Protein AF-A0A9R0S9L9-F1 (afdb_monomer)

Solvent-accessible surface area (backbone atoms only — not comparable to full-atom values): 5559 Å² total; per-residue (Å²): 136,82,85,91,77,79,88,85,72,80,51,71,69,61,59,68,64,69,64,79,79,67,58,58,74,90,72,54,75,71,58,48,52,52,50,52,52,51,36,44,50,56,35,21,67,72,46,84,78,91,52,66,70,60,27,39,53,53,41,51,56,32,42,75,71,74,33,51,58,35,45,54,52,51,50,53,52,50,54,52,33,60,74,24,48,77,58,51,68,80,112

Organism: Triticum turgidum subsp. durum (NCBI:txid4567)

Sequence (91 aa):
MKKIQQKTETNPLLVLRQARRRVPIEIGSKQGRALAIHWLLEASQKRPGRNMAFKLSSELVDVAKGSGGAIRKKEATHRMAEANKALAHFR

Nearest PDB structures (foldseek):
  6buw-assembly1_QG  TM=9.465E-01  e=5.206E-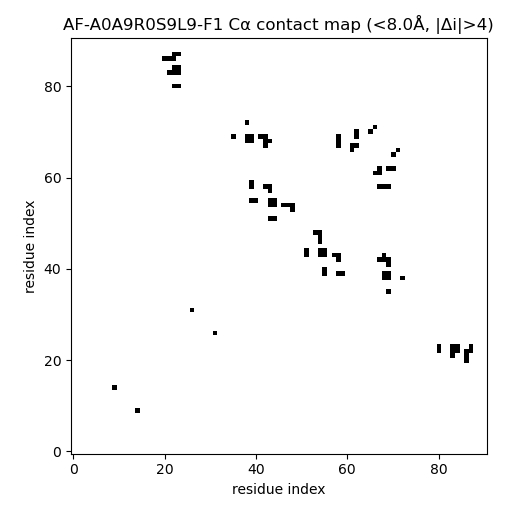05  Thermus thermophilus HB8
  8y39-assembly1_g  TM=9.433E-01  e=1.131E-04  Staphylococcus aureus
  8whx-assembly1_h  TM=9.760E-01  e=1.666E-04  Mycolicibacterium smegmatis MC2 155
  7m4w-assembly1_g  TM=9.679E-01  e=4.118E-04  Acinetobacter baumannii AB0057
  7nhn-assembly1_h  TM=9.694E-01  e=1.086E-03  Listeria monocytogenes EGD-e

Foldseek 3Di:
DDDPDDDPPPPVVVVVVPPPQPADDDDDPVVVVVLLVVLLQVQLVPDDDDDSVVSSVVQVVQVVVCHGRSNVVVVVVVVVNVVSNVVNVVD

Mean predicted aligned error: 10.94 Å

Structure (mmCIF, N/CA/C/O backbone):
data_AF-A0A9R0S9L9-F1
#
_entry.id   AF-A0A9R0S9L9-F1
#
loop_
_atom_site.group_PDB
_atom_site.id
_atom_site.type_symbol
_atom_site.label_atom_id
_atom_site.label_alt_id
_atom_site.label_comp_id
_atom_site.label_asym_id
_atom_site.label_entity_id
_atom_site.label_seq_id
_atom_site.pdbx_PDB_ins_code
_atom_site.Cartn_x
_atom_site.Cartn_y
_atom_site.Cartn_z
_atom_site.occupancy
_atom_site.B_iso_or_equiv
_atom_site.auth_seq_id
_atom_site.auth_comp_id
_atom_site.auth_asym_id
_atom_site.auth_atom_id
_atom_site.pdbx_PDB_model_num
ATOM 1 N N . MET A 1 1 ? 26.949 41.266 -32.937 1.00 40.41 1 MET A N 1
ATOM 2 C CA . MET A 1 1 ? 27.543 39.909 -32.869 1.00 40.41 1 MET A CA 1
ATOM 3 C C . MET A 1 1 ? 26.895 39.170 -31.701 1.00 40.41 1 MET A C 1
ATOM 5 O O . MET A 1 1 ? 26.685 39.778 -30.660 1.00 40.41 1 MET A O 1
ATOM 9 N N . LYS A 1 2 ? 26.393 37.952 -31.944 1.00 38.66 2 LYS A N 1
ATOM 10 C CA . LYS A 1 2 ? 25.345 37.271 -31.158 1.00 38.66 2 LYS A CA 1
ATOM 11 C C . LYS A 1 2 ? 25.870 36.644 -29.854 1.00 38.66 2 LYS A C 1
ATOM 13 O O . LYS A 1 2 ? 26.945 36.064 -29.826 1.00 38.66 2 LYS A O 1
ATOM 18 N N . LYS A 1 3 ? 25.031 36.756 -28.818 1.00 40.75 3 LYS A N 1
ATOM 19 C CA . LYS A 1 3 ? 25.062 36.137 -27.481 1.00 40.75 3 LYS A CA 1
ATOM 20 C C . LYS A 1 3 ? 25.762 34.767 -27.427 1.00 40.75 3 LYS A C 1
ATOM 22 O O . LYS A 1 3 ? 25.223 33.785 -27.929 1.00 40.75 3 LYS A O 1
ATOM 27 N N . ILE A 1 4 ? 26.884 34.691 -26.712 1.00 46.03 4 ILE A N 1
ATOM 28 C CA . ILE A 1 4 ? 27.472 33.431 -26.241 1.00 46.03 4 ILE A CA 1
ATOM 29 C C . ILE A 1 4 ? 26.812 33.110 -24.897 1.00 46.03 4 ILE A C 1
ATOM 31 O O . ILE A 1 4 ? 27.305 33.447 -23.826 1.00 46.03 4 ILE A O 1
ATOM 35 N N . GLN A 1 5 ? 25.625 32.521 -24.967 1.00 47.12 5 GLN A N 1
ATOM 36 C CA . GLN A 1 5 ? 25.052 31.766 -23.862 1.00 47.12 5 GLN A CA 1
ATOM 37 C C . GLN A 1 5 ? 24.871 30.341 -24.363 1.00 47.12 5 GLN A C 1
ATOM 39 O O . GLN A 1 5 ? 23.950 30.087 -25.134 1.00 47.12 5 GLN A O 1
ATOM 44 N N . GLN A 1 6 ? 25.722 29.419 -23.916 1.00 46.03 6 GLN A N 1
ATOM 45 C CA . GLN A 1 6 ? 25.287 28.051 -23.662 1.00 46.03 6 GLN A CA 1
ATOM 46 C C . GLN A 1 6 ? 26.234 27.361 -22.679 1.00 46.03 6 GLN A C 1
ATOM 48 O O . GLN A 1 6 ? 27.417 27.151 -22.912 1.00 46.03 6 GLN A O 1
ATOM 53 N N . LYS A 1 7 ? 25.640 27.094 -21.523 1.00 47.47 7 LYS A N 1
ATOM 54 C CA . LYS A 1 7 ? 26.165 26.521 -20.296 1.00 47.47 7 LYS A CA 1
ATOM 55 C C . LYS A 1 7 ? 26.377 25.018 -20.501 1.00 47.47 7 LYS A C 1
ATOM 57 O O . LYS A 1 7 ? 25.490 24.231 -20.189 1.00 47.47 7 LYS A O 1
ATOM 62 N N . THR A 1 8 ? 27.515 24.612 -21.053 1.00 46.97 8 THR A N 1
ATOM 63 C CA . THR A 1 8 ? 27.923 23.198 -21.109 1.00 46.97 8 THR A CA 1
ATOM 64 C C . THR A 1 8 ? 28.727 22.839 -19.869 1.00 46.97 8 THR A C 1
ATOM 66 O O . THR A 1 8 ? 29.929 22.623 -19.927 1.00 46.97 8 THR A O 1
ATOM 69 N N . GLU A 1 9 ? 28.043 22.755 -18.735 1.00 46.03 9 GLU A N 1
ATOM 70 C CA . GLU A 1 9 ? 28.526 21.968 -17.602 1.00 46.03 9 GLU A CA 1
ATOM 71 C C . GLU A 1 9 ? 27.420 20.998 -17.211 1.00 46.03 9 GLU A C 1
ATOM 73 O O . GLU A 1 9 ? 26.720 21.151 -16.209 1.00 46.03 9 GLU A O 1
ATOM 78 N N . THR A 1 10 ? 27.211 19.981 -18.044 1.00 55.62 10 THR A N 1
ATOM 79 C CA . THR A 1 10 ? 26.493 18.797 -17.584 1.00 55.62 10 THR A CA 1
ATOM 80 C C . THR A 1 10 ? 27.459 18.039 -16.682 1.00 55.62 10 THR A C 1
ATOM 82 O O . THR A 1 10 ? 28.242 17.214 -17.138 1.00 55.62 10 THR A O 1
ATOM 85 N N . ASN A 1 11 ? 27.451 18.396 -15.397 1.00 58.75 11 ASN A N 1
ATOM 86 C CA . ASN A 1 11 ? 28.222 17.732 -14.353 1.00 58.75 11 ASN A CA 1
ATOM 87 C C . ASN A 1 11 ? 28.085 16.197 -14.516 1.00 58.75 11 ASN A C 1
ATOM 89 O O . ASN A 1 11 ? 26.961 15.691 -14.492 1.00 58.75 11 ASN A O 1
ATOM 93 N N . PRO A 1 12 ? 29.179 15.435 -14.693 1.00 54.66 12 PRO A N 1
ATOM 94 C CA . PRO A 1 12 ? 29.103 13.998 -14.966 1.00 54.66 12 PRO A CA 1
ATOM 95 C C . PRO A 1 12 ? 28.424 13.204 -13.831 1.00 54.66 12 PRO A C 1
ATOM 97 O O . PRO A 1 12 ? 27.788 12.181 -14.083 1.00 54.66 12 PRO A O 1
ATOM 100 N N . LEU A 1 13 ? 28.430 13.717 -12.593 1.00 56.12 13 LEU A N 1
ATOM 101 C CA . LEU A 1 13 ? 27.664 13.151 -11.473 1.00 56.12 13 LEU A CA 1
ATOM 102 C C . LEU A 1 13 ? 26.152 13.424 -11.573 1.00 56.12 13 LEU A C 1
ATOM 104 O O . LEU A 1 13 ? 25.347 12.670 -11.022 1.00 56.12 13 LEU A O 1
ATOM 108 N N . LEU A 1 14 ? 25.748 14.480 -12.284 1.00 51.75 14 LEU A N 1
ATOM 109 C CA . LEU A 1 14 ? 24.345 14.806 -12.556 1.00 51.75 14 LEU A CA 1
ATOM 110 C C . LEU A 1 14 ? 23.731 13.796 -13.536 1.00 51.75 14 LEU A C 1
ATOM 112 O O . LEU A 1 14 ? 22.588 13.396 -13.343 1.00 51.75 14 LEU A O 1
ATOM 116 N N . VAL A 1 15 ? 24.504 13.324 -14.520 1.00 51.19 15 VAL A N 1
ATOM 117 C CA . VAL A 1 15 ? 24.073 12.312 -15.505 1.00 51.19 15 VAL A CA 1
ATOM 118 C C . VAL A 1 15 ? 24.050 10.909 -14.895 1.00 51.19 15 VAL A C 1
ATOM 120 O O . VAL A 1 15 ? 23.104 10.154 -15.103 1.00 51.19 15 VAL A O 1
ATOM 123 N N . LEU A 1 16 ? 25.028 10.560 -14.052 1.00 50.34 16 LEU A N 1
ATOM 124 C CA . LEU A 1 16 ? 25.038 9.260 -13.365 1.00 50.34 16 LEU A CA 1
ATOM 125 C C . LEU A 1 16 ? 23.909 9.120 -12.327 1.00 50.34 16 LEU A C 1
ATOM 127 O O . LEU A 1 16 ? 23.430 8.013 -12.077 1.00 50.34 16 LEU A O 1
ATOM 131 N N . ARG A 1 17 ? 23.406 10.231 -11.769 1.00 46.94 17 ARG A N 1
ATOM 132 C CA . ARG A 1 17 ? 22.182 10.227 -10.943 1.00 46.94 17 ARG A CA 1
ATOM 133 C C . ARG A 1 17 ? 20.894 10.032 -11.754 1.00 46.94 17 ARG A C 1
ATOM 135 O O . ARG A 1 17 ? 19.878 9.688 -11.149 1.00 46.94 17 ARG A O 1
ATOM 142 N N . GLN A 1 18 ? 20.900 10.225 -13.077 1.00 43.66 18 GLN A N 1
ATOM 143 C CA . GLN A 1 18 ? 19.676 10.305 -13.889 1.00 43.66 18 GLN A CA 1
ATOM 144 C C . GLN A 1 18 ? 19.034 8.969 -14.289 1.00 43.66 18 GLN A C 1
ATOM 146 O O . GLN A 1 18 ? 17.928 8.993 -14.819 1.00 43.66 18 GLN A O 1
ATOM 151 N N . ALA A 1 19 ? 19.605 7.800 -13.981 1.00 55.16 19 ALA A N 1
ATOM 152 C CA . ALA A 1 19 ? 18.893 6.544 -14.243 1.00 55.16 19 ALA A CA 1
ATOM 153 C C . ALA A 1 19 ? 19.274 5.412 -13.281 1.00 55.16 19 ALA A C 1
ATOM 155 O O . ALA A 1 19 ? 19.904 4.423 -13.656 1.00 55.16 19 ALA A O 1
ATOM 156 N N . ARG A 1 20 ? 18.817 5.494 -12.024 1.00 55.88 20 ARG A N 1
ATOM 157 C CA . ARG A 1 20 ? 18.695 4.290 -11.186 1.00 55.88 20 ARG A CA 1
ATOM 158 C C . ARG A 1 20 ? 17.623 3.403 -11.829 1.00 55.88 20 ARG A C 1
ATOM 160 O O . ARG A 1 20 ? 16.438 3.616 -11.584 1.00 55.88 20 ARG A O 1
ATOM 167 N N . ARG A 1 21 ? 18.031 2.475 -12.705 1.00 59.88 21 ARG A N 1
ATOM 168 C CA . ARG A 1 21 ? 17.139 1.576 -13.456 1.00 59.88 21 ARG A CA 1
ATOM 169 C C . ARG A 1 21 ? 16.196 0.857 -12.485 1.00 59.88 21 ARG A C 1
ATOM 171 O O . ARG A 1 21 ? 16.613 -0.033 -11.749 1.00 59.88 21 ARG A O 1
ATOM 178 N N . ARG A 1 22 ? 14.929 1.278 -12.449 1.00 66.56 22 ARG A N 1
ATOM 179 C CA . ARG A 1 22 ? 13.861 0.596 -11.708 1.00 66.56 22 ARG A CA 1
ATOM 180 C C . ARG A 1 22 ? 13.309 -0.491 -12.617 1.00 66.56 22 ARG A C 1
ATOM 182 O O . ARG A 1 22 ? 12.330 -0.263 -13.316 1.00 66.56 22 ARG A O 1
ATOM 189 N N . VAL A 1 23 ? 13.987 -1.634 -12.655 1.00 75.62 23 VAL A N 1
ATOM 190 C CA . VAL A 1 23 ? 13.520 -2.797 -13.416 1.00 75.62 23 VAL A CA 1
ATOM 191 C C . VAL A 1 23 ? 12.404 -3.474 -12.613 1.00 75.62 23 VAL A C 1
ATOM 193 O O . VAL A 1 23 ? 12.649 -3.856 -11.466 1.00 75.62 23 VAL A O 1
ATOM 196 N N . PRO A 1 24 ? 11.180 -3.590 -13.153 1.00 81.88 24 PRO A N 1
ATOM 197 C CA . PRO A 1 24 ? 10.104 -4.317 -12.493 1.00 81.88 24 PRO A CA 1
ATOM 198 C C . PRO A 1 24 ? 10.440 -5.807 -12.421 1.00 81.88 24 PRO A C 1
ATOM 200 O O . PRO A 1 24 ? 10.951 -6.378 -13.381 1.00 81.88 24 PRO A O 1
ATOM 203 N N . ILE A 1 25 ? 10.143 -6.436 -11.287 1.00 83.75 25 ILE A N 1
ATOM 204 C CA . ILE A 1 25 ? 10.327 -7.874 -11.080 1.00 83.75 25 ILE A CA 1
ATOM 205 C C . ILE A 1 25 ? 8.985 -8.443 -10.635 1.00 83.75 25 ILE A C 1
ATOM 207 O O . ILE A 1 25 ? 8.271 -7.807 -9.855 1.00 83.75 25 ILE A O 1
ATOM 211 N N . GLU A 1 26 ? 8.646 -9.631 -11.125 1.00 84.81 26 GLU A N 1
ATOM 212 C CA . GLU A 1 26 ? 7.469 -10.357 -10.666 1.00 84.81 26 GLU A CA 1
ATOM 213 C C . GLU A 1 26 ? 7.621 -10.747 -9.195 1.00 84.81 26 GLU A C 1
ATOM 215 O O . GLU A 1 26 ? 8.658 -11.242 -8.748 1.00 84.81 26 GLU A O 1
ATOM 220 N N . ILE A 1 27 ? 6.573 -10.489 -8.422 1.00 88.19 27 ILE A N 1
ATOM 221 C CA . ILE A 1 27 ? 6.567 -10.712 -6.981 1.00 88.19 27 ILE A CA 1
ATOM 222 C C . ILE A 1 27 ? 5.759 -11.978 -6.705 1.00 88.19 27 ILE A C 1
ATOM 224 O O . ILE A 1 27 ? 4.601 -12.080 -7.106 1.00 88.19 27 ILE A O 1
ATOM 228 N N . GLY A 1 28 ? 6.353 -12.930 -5.984 1.00 91.06 28 GLY A N 1
ATOM 229 C CA . GLY A 1 28 ? 5.662 -14.148 -5.564 1.00 91.06 28 GLY A CA 1
ATOM 230 C C . GLY A 1 28 ? 4.486 -13.868 -4.618 1.00 91.06 28 GLY A C 1
ATOM 231 O O . GLY A 1 28 ? 4.427 -12.846 -3.930 1.00 91.06 28 GLY A O 1
ATOM 232 N N . SER A 1 29 ? 3.541 -14.808 -4.541 1.00 91.12 29 SER A N 1
ATOM 233 C CA . SER A 1 29 ? 2.291 -14.648 -3.777 1.00 91.12 29 SER A CA 1
ATOM 234 C C . SER A 1 29 ? 2.515 -14.341 -2.287 1.00 91.12 29 SER A C 1
ATOM 236 O O . SER A 1 29 ? 1.809 -13.511 -1.708 1.00 91.12 29 SER A O 1
ATOM 238 N N . LYS A 1 30 ? 3.532 -14.953 -1.663 1.00 93.62 30 LYS A N 1
ATOM 239 C CA . LYS A 1 30 ? 3.909 -14.707 -0.261 1.00 93.62 30 LYS A CA 1
ATOM 240 C C . LYS A 1 30 ? 4.410 -13.277 -0.054 1.00 93.62 30 LYS A C 1
ATOM 242 O O . LYS A 1 30 ? 3.956 -12.600 0.867 1.00 93.62 30 LYS A O 1
ATOM 247 N N . GLN A 1 31 ? 5.315 -12.808 -0.915 1.00 93.12 31 GLN A N 1
ATOM 248 C CA . GLN A 1 31 ? 5.832 -11.441 -0.842 1.00 93.12 31 GLN A CA 1
ATOM 249 C C . GLN A 1 31 ? 4.733 -10.414 -1.148 1.00 93.12 31 GLN A C 1
ATOM 251 O O . GLN A 1 31 ? 4.665 -9.380 -0.487 1.00 93.12 31 GLN A O 1
ATOM 256 N N . GLY A 1 32 ? 3.823 -10.725 -2.077 1.00 92.38 32 GLY A N 1
ATOM 257 C CA . GLY A 1 32 ? 2.669 -9.883 -2.393 1.00 92.38 32 GLY A CA 1
ATOM 258 C C . GLY A 1 32 ? 1.748 -9.662 -1.190 1.00 92.38 32 GLY A C 1
ATOM 259 O O . GLY A 1 32 ? 1.363 -8.527 -0.910 1.00 92.38 32 GLY A O 1
ATOM 260 N N . ARG A 1 33 ? 1.456 -10.718 -0.414 1.00 94.06 33 ARG A N 1
ATOM 261 C CA . ARG A 1 33 ? 0.682 -10.601 0.838 1.00 94.06 33 ARG A CA 1
ATOM 262 C C . ARG A 1 33 ? 1.399 -9.739 1.876 1.00 94.06 33 ARG A C 1
ATOM 264 O O . ARG A 1 33 ? 0.773 -8.874 2.482 1.00 94.06 33 ARG A O 1
ATOM 271 N N . ALA A 1 34 ? 2.705 -9.942 2.054 1.00 95.50 34 ALA A N 1
ATOM 272 C CA . ALA A 1 34 ? 3.499 -9.148 2.990 1.00 95.50 34 ALA A CA 1
ATOM 273 C C . ALA A 1 34 ? 3.494 -7.653 2.621 1.00 95.50 34 ALA A C 1
ATOM 275 O O . ALA A 1 34 ? 3.281 -6.808 3.487 1.00 95.50 34 ALA A O 1
ATOM 276 N N . LEU A 1 35 ? 3.646 -7.326 1.333 1.00 94.62 35 LEU A N 1
ATOM 277 C CA . LEU A 1 35 ? 3.567 -5.950 0.834 1.00 94.62 35 LEU A CA 1
ATOM 278 C C . LEU A 1 35 ? 2.183 -5.333 1.042 1.00 94.62 35 LEU A C 1
ATOM 280 O O . LEU A 1 35 ? 2.092 -4.179 1.454 1.00 94.62 35 LEU A O 1
ATOM 284 N N . ALA A 1 36 ? 1.114 -6.099 0.811 1.00 93.88 36 ALA A N 1
ATOM 285 C CA . ALA A 1 36 ? -0.248 -5.626 1.039 1.00 93.88 36 ALA A CA 1
ATOM 286 C C . ALA A 1 36 ? -0.480 -5.255 2.513 1.00 93.88 36 ALA A C 1
ATOM 288 O O . ALA A 1 36 ? -0.982 -4.169 2.803 1.00 93.88 36 ALA A O 1
ATOM 289 N N . ILE A 1 37 ? -0.050 -6.115 3.444 1.00 95.25 37 ILE A N 1
ATOM 290 C CA . ILE A 1 37 ? -0.125 -5.845 4.888 1.00 95.25 37 ILE A CA 1
ATOM 291 C C . ILE A 1 37 ? 0.706 -4.608 5.244 1.00 95.25 37 ILE A C 1
ATOM 293 O O . ILE A 1 37 ? 0.243 -3.743 5.987 1.00 95.25 37 ILE A O 1
ATOM 297 N N . HIS A 1 38 ? 1.911 -4.486 4.685 1.00 95.31 38 HIS A N 1
ATOM 298 C CA . HIS A 1 38 ? 2.782 -3.345 4.943 1.00 95.31 38 HIS A CA 1
ATOM 299 C C . 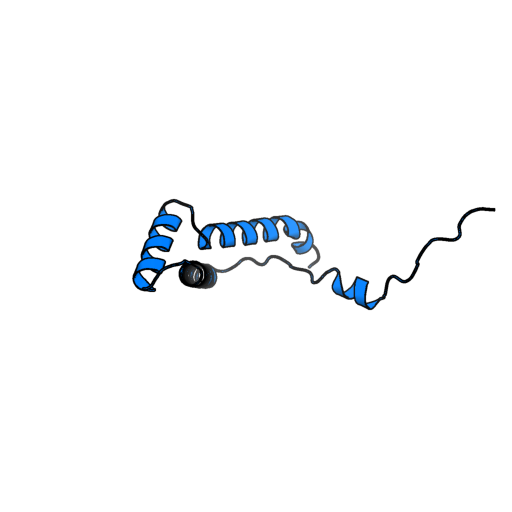HIS A 1 38 ? 2.141 -2.024 4.495 1.00 95.31 38 HIS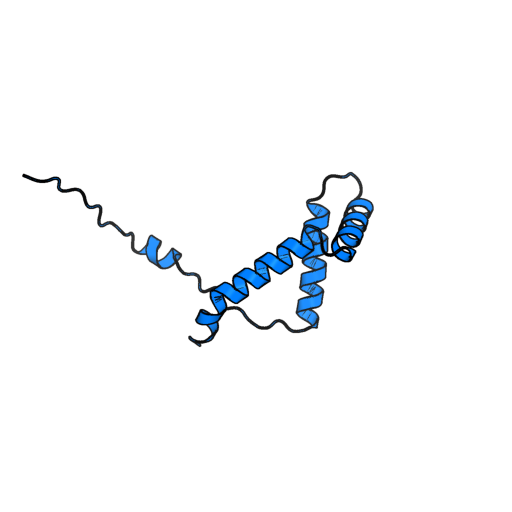 A C 1
ATOM 301 O O . HIS A 1 38 ?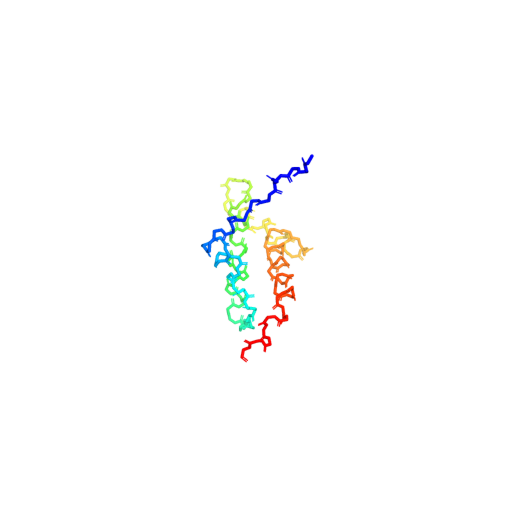 2.093 -1.067 5.265 1.00 95.31 38 HIS A O 1
ATOM 307 N N . TRP A 1 39 ? 1.579 -1.975 3.285 1.00 95.69 39 TRP A N 1
ATOM 308 C CA . TRP A 1 39 ? 0.906 -0.776 2.779 1.00 95.69 39 TRP A CA 1
ATOM 309 C C . TRP A 1 39 ? -0.351 -0.416 3.569 1.00 95.69 39 TRP A C 1
ATOM 311 O O . TRP A 1 39 ? -0.595 0.768 3.793 1.00 95.69 39 TRP A O 1
ATOM 321 N N . LEU A 1 40 ? -1.119 -1.406 4.032 1.00 95.19 40 LEU A N 1
ATOM 322 C CA . LEU A 1 40 ? -2.259 -1.181 4.926 1.00 95.19 40 LEU A CA 1
ATOM 323 C C . LEU A 1 40 ? -1.824 -0.525 6.238 1.00 95.19 40 LEU A C 1
ATOM 325 O O . LEU A 1 40 ? -2.434 0.455 6.673 1.00 95.19 40 LEU A O 1
ATOM 329 N N . LEU A 1 41 ? -0.752 -1.026 6.853 1.00 95.31 41 LEU A N 1
ATOM 330 C CA . LEU A 1 41 ? -0.215 -0.474 8.095 1.00 95.31 41 LEU A CA 1
ATOM 331 C C . LEU A 1 41 ? 0.329 0.945 7.898 1.00 95.31 41 LEU A C 1
ATOM 333 O O . LEU A 1 41 ? -0.010 1.833 8.679 1.00 95.31 41 LEU A O 1
ATOM 337 N N . GLU A 1 42 ? 1.113 1.185 6.844 1.00 95.56 42 GLU A N 1
ATOM 338 C CA . GLU A 1 42 ? 1.635 2.520 6.524 1.00 95.56 42 GLU A CA 1
ATOM 339 C C . GLU A 1 42 ? 0.515 3.537 6.272 1.00 95.56 42 GLU A C 1
ATOM 341 O O . GLU A 1 42 ? 0.582 4.672 6.750 1.00 95.56 42 GLU A O 1
ATOM 346 N N . ALA A 1 43 ? -0.510 3.151 5.507 1.00 94.88 43 ALA A N 1
ATOM 347 C CA . ALA A 1 43 ? -1.644 4.019 5.208 1.00 94.88 43 ALA A CA 1
ATOM 348 C C . ALA A 1 43 ? -2.454 4.330 6.474 1.00 94.88 43 ALA A C 1
ATOM 350 O O . ALA A 1 43 ? -2.791 5.487 6.726 1.00 94.88 43 ALA A O 1
ATOM 351 N N . SER A 1 44 ? -2.671 3.320 7.319 1.00 94.94 44 SER A N 1
ATOM 352 C CA . SER A 1 44 ? -3.366 3.470 8.599 1.00 94.94 44 SER A CA 1
ATOM 353 C C . SER A 1 44 ? -2.614 4.394 9.561 1.00 94.94 44 SER A C 1
ATOM 355 O O . SER A 1 44 ? -3.233 5.232 10.208 1.00 94.94 44 SER A O 1
ATOM 357 N N . GLN A 1 45 ? -1.280 4.308 9.632 1.00 93.81 45 GLN A N 1
ATOM 358 C CA . GLN A 1 45 ? -0.472 5.182 10.496 1.00 93.81 45 GLN A CA 1
ATOM 359 C C . GLN A 1 45 ? -0.560 6.658 10.088 1.00 93.81 45 GLN A C 1
ATOM 361 O O . GLN A 1 45 ? -0.593 7.536 10.950 1.00 93.81 45 GLN A O 1
ATOM 366 N N . LYS A 1 46 ? -0.647 6.929 8.781 1.00 93.00 46 LYS A N 1
ATOM 367 C CA . LYS A 1 46 ? -0.755 8.288 8.227 1.00 93.00 46 LYS A CA 1
ATOM 368 C C . LYS A 1 46 ? -2.139 8.914 8.412 1.00 93.00 46 LYS A C 1
ATOM 370 O O . LYS A 1 46 ? -2.276 10.119 8.213 1.00 93.00 46 LYS A O 1
ATOM 375 N N . ARG A 1 47 ? -3.167 8.140 8.786 1.00 89.38 47 ARG A N 1
ATOM 376 C CA . ARG A 1 47 ? -4.508 8.690 9.026 1.00 89.38 47 ARG A CA 1
ATOM 377 C C . ARG A 1 47 ? -4.559 9.552 10.295 1.00 89.38 47 ARG A C 1
ATOM 379 O O . ARG A 1 47 ? -3.947 9.199 11.312 1.00 89.38 47 ARG A O 1
ATOM 386 N N . PRO A 1 48 ? -5.356 10.636 10.290 1.00 89.56 48 PRO A N 1
ATOM 387 C CA . PRO A 1 48 ? -5.697 11.352 11.511 1.00 89.56 48 PRO A CA 1
ATOM 388 C C . PRO A 1 48 ? -6.588 10.479 12.409 1.00 89.56 48 PRO A C 1
ATOM 390 O O . PRO A 1 48 ? -7.382 9.673 11.929 1.00 89.56 48 PRO A O 1
ATOM 393 N N . GLY A 1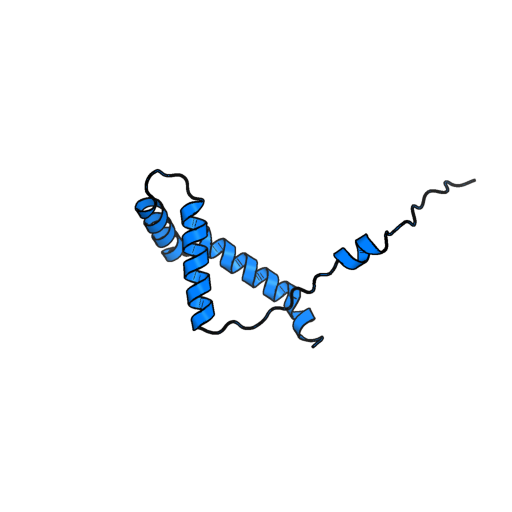 49 ? -6.435 10.604 13.727 1.00 86.50 49 GLY A N 1
ATOM 394 C CA . GLY A 1 49 ? -7.215 9.846 14.711 1.00 86.50 49 GLY A CA 1
ATOM 395 C C . GLY A 1 49 ? -6.400 9.464 15.946 1.00 86.50 49 GLY A C 1
ATOM 396 O O . GLY A 1 49 ? -5.168 9.488 15.918 1.00 86.50 49 GLY A O 1
ATOM 397 N N . ARG A 1 50 ? -7.088 9.106 17.035 1.00 84.44 50 ARG A N 1
ATOM 398 C CA . ARG A 1 50 ? -6.453 8.818 18.333 1.00 84.44 50 ARG A CA 1
ATOM 399 C C . ARG A 1 50 ? -6.004 7.362 18.475 1.00 84.44 50 ARG A C 1
ATOM 401 O O . ARG A 1 50 ? -4.892 7.115 18.921 1.00 84.44 50 ARG A O 1
ATOM 408 N N . ASN A 1 51 ? -6.848 6.407 18.082 1.00 94.38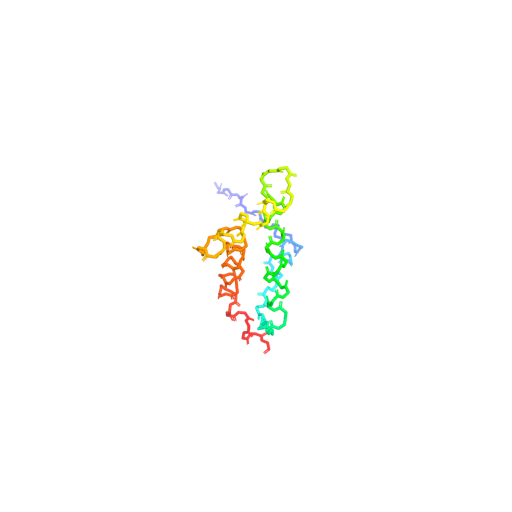 51 ASN A N 1
ATOM 409 C CA . ASN A 1 51 ? -6.581 4.978 18.253 1.00 94.38 51 ASN A CA 1
ATOM 410 C C . ASN A 1 51 ? -6.180 4.321 16.923 1.00 94.38 51 ASN A C 1
ATOM 412 O O . ASN A 1 51 ? -6.892 4.445 15.925 1.00 94.38 51 ASN A O 1
ATOM 416 N N . MET A 1 52 ? -5.072 3.577 16.925 1.00 94.56 52 MET A N 1
ATOM 417 C CA . MET A 1 52 ? -4.598 2.821 15.765 1.00 94.56 52 MET A CA 1
ATOM 418 C C . MET A 1 52 ? -5.616 1.772 15.290 1.00 94.56 52 MET A C 1
ATOM 420 O O . MET A 1 52 ? -5.775 1.588 14.087 1.00 94.56 52 MET A O 1
ATOM 424 N N . ALA A 1 53 ? -6.366 1.146 16.203 1.00 94.44 53 ALA A N 1
ATOM 425 C CA . ALA A 1 53 ? -7.409 0.183 15.840 1.00 94.44 53 ALA A CA 1
ATOM 426 C C . ALA A 1 53 ? -8.527 0.827 14.998 1.00 94.44 53 ALA A C 1
ATOM 428 O O . ALA A 1 53 ? -9.005 0.245 14.022 1.00 94.44 53 ALA A O 1
ATOM 429 N N . PHE A 1 54 ? -8.903 2.068 15.326 1.00 94.31 54 PHE A N 1
ATOM 430 C CA . PHE A 1 54 ? -9.904 2.817 14.566 1.00 94.31 54 PHE A CA 1
ATOM 431 C C . PHE A 1 54 ? -9.372 3.243 13.190 1.00 94.31 54 PHE A C 1
ATOM 433 O O . PHE A 1 54 ? -10.073 3.149 12.183 1.00 94.31 54 PHE A O 1
ATOM 440 N N . LYS A 1 55 ? -8.102 3.662 13.122 1.00 95.19 55 LYS A N 1
ATOM 441 C CA . LYS A 1 55 ? -7.453 4.003 11.847 1.00 95.19 55 LYS A CA 1
ATOM 442 C C . LYS A 1 55 ? -7.368 2.797 10.917 1.00 95.19 55 LYS A C 1
ATOM 444 O O . LYS A 1 55 ? -7.682 2.926 9.738 1.00 95.19 55 LYS A O 1
ATOM 449 N N . LEU A 1 56 ? -6.974 1.641 11.457 1.00 94.75 56 LEU A N 1
ATOM 450 C CA . LEU A 1 56 ? -6.834 0.404 10.697 1.00 94.75 56 LEU A CA 1
ATOM 451 C C . LEU A 1 56 ? -8.183 -0.110 10.194 1.00 94.75 56 LEU A C 1
ATOM 453 O O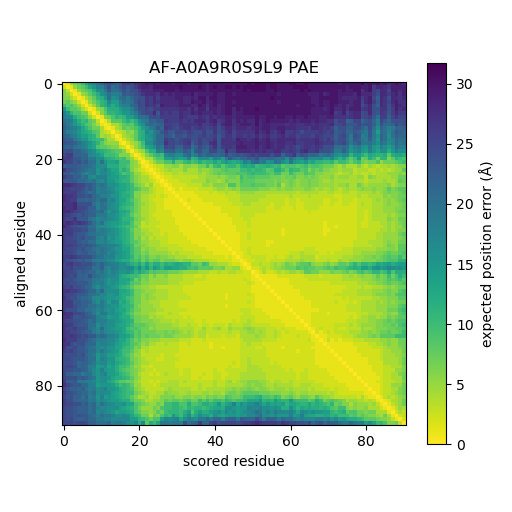 . LEU A 1 56 ? -8.304 -0.422 9.017 1.00 94.75 56 LEU A O 1
ATOM 457 N N . SER A 1 57 ? -9.204 -0.157 11.052 1.00 94.31 57 SER A N 1
ATOM 458 C CA . SER A 1 57 ? -10.557 -0.553 10.630 1.00 94.31 57 SER A CA 1
ATOM 459 C C . SER A 1 57 ? -11.114 0.371 9.546 1.00 94.31 57 SER A C 1
ATOM 461 O O . SER A 1 57 ? -11.639 -0.114 8.548 1.00 94.31 57 SER A O 1
ATOM 463 N N . SER A 1 58 ? -10.924 1.685 9.684 1.00 94.56 58 SER A N 1
ATOM 464 C CA . SER A 1 58 ? -11.322 2.652 8.653 1.00 94.56 58 SER A CA 1
ATOM 465 C C . SER A 1 58 ? -10.588 2.421 7.327 1.00 94.56 58 SER A C 1
ATOM 467 O O . SER A 1 58 ? -11.212 2.423 6.270 1.00 94.56 58 SER A O 1
ATOM 469 N N . GLU A 1 59 ? -9.272 2.183 7.362 1.00 94.94 59 GLU A N 1
ATOM 470 C CA . GLU A 1 59 ? -8.501 1.865 6.153 1.00 94.94 59 GLU A CA 1
ATOM 471 C C . GLU A 1 59 ? -8.965 0.544 5.524 1.00 94.94 59 GLU A C 1
ATOM 473 O O . GLU A 1 59 ? -9.119 0.482 4.311 1.00 94.94 59 GLU A O 1
ATOM 478 N N . LEU A 1 60 ? -9.251 -0.491 6.318 1.00 94.94 60 LEU A N 1
ATOM 479 C CA . LEU A 1 60 ? -9.758 -1.771 5.812 1.00 94.94 60 LEU A CA 1
ATOM 480 C C . LEU A 1 60 ? -11.114 -1.624 5.113 1.00 94.94 60 LEU A C 1
ATOM 482 O O . LEU A 1 60 ? -11.308 -2.209 4.048 1.00 94.94 60 LEU A O 1
ATOM 486 N N . VAL A 1 61 ? -12.030 -0.827 5.671 1.00 95.56 61 VAL A N 1
ATOM 487 C CA . VAL A 1 61 ? -13.325 -0.524 5.037 1.00 95.56 61 VAL A CA 1
ATOM 488 C C . VAL A 1 61 ? -13.120 0.194 3.705 1.00 95.56 61 VAL A C 1
ATOM 490 O O . VAL A 1 61 ? -13.758 -0.153 2.711 1.00 95.56 61 VAL A O 1
ATOM 493 N N . ASP A 1 62 ? -12.215 1.168 3.660 1.00 94.62 62 ASP A N 1
ATOM 4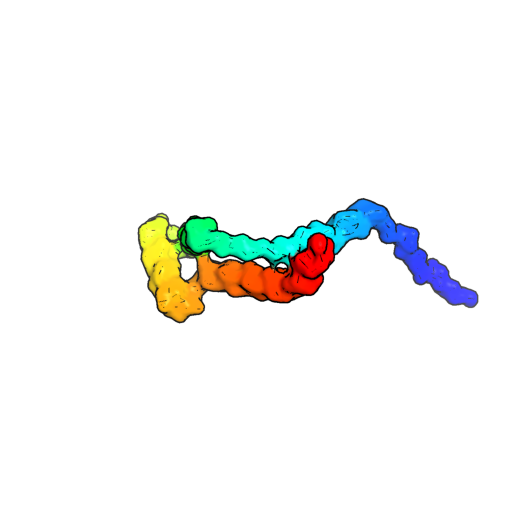94 C CA . ASP A 1 62 ? -11.951 1.926 2.439 1.00 94.62 62 ASP A CA 1
ATOM 495 C C . ASP A 1 62 ? -11.277 1.061 1.369 1.00 94.62 62 ASP A C 1
ATOM 497 O O . ASP A 1 62 ? -11.663 1.133 0.200 1.00 94.62 62 ASP A O 1
ATOM 501 N N . VAL A 1 63 ? -10.354 0.180 1.763 1.00 95.38 63 VAL A N 1
ATOM 502 C CA . VAL A 1 63 ? -9.713 -0.798 0.872 1.00 95.38 63 VAL A CA 1
ATOM 503 C C . VAL A 1 63 ? -10.710 -1.822 0.343 1.00 95.38 63 VAL A C 1
ATOM 505 O O . VAL A 1 63 ? -10.657 -2.148 -0.842 1.00 95.38 63 VAL A O 1
ATOM 508 N N . ALA A 1 64 ? -11.657 -2.284 1.164 1.00 94.62 64 ALA A N 1
ATOM 509 C CA . ALA A 1 64 ? -12.732 -3.169 0.713 1.00 94.62 64 ALA A CA 1
ATOM 510 C C . ALA A 1 64 ? -13.623 -2.508 -0.355 1.00 94.62 64 ALA A C 1
ATOM 512 O O . ALA A 1 64 ? -14.124 -3.187 -1.247 1.00 94.62 64 ALA A O 1
ATOM 513 N N . LYS A 1 65 ? -13.764 -1.177 -0.312 1.00 95.56 65 LYS A N 1
ATOM 514 C CA . LYS A 1 65 ? -14.456 -0.375 -1.337 1.00 95.56 65 LYS A CA 1
ATOM 515 C C . LYS A 1 65 ? -13.574 -0.025 -2.545 1.00 95.56 65 LYS A C 1
ATOM 517 O O . LYS A 1 65 ? -14.001 0.741 -3.402 1.00 95.56 65 LYS A O 1
ATOM 522 N N . GLY A 1 66 ? -12.343 -0.535 -2.614 1.00 92.75 66 GLY A N 1
ATOM 523 C CA . GLY A 1 66 ? -11.396 -0.216 -3.686 1.00 92.75 66 GLY A CA 1
ATOM 524 C C . GLY A 1 66 ? -10.776 1.180 -3.577 1.00 92.75 66 GLY A C 1
ATOM 525 O O . GLY A 1 66 ? -10.337 1.742 -4.573 1.00 92.75 66 GLY A O 1
ATOM 526 N N . SER A 1 67 ? -10.739 1.758 -2.378 1.00 92.00 67 SER A N 1
ATOM 527 C CA . SER A 1 67 ? -10.210 3.098 -2.111 1.00 92.00 67 SER A CA 1
ATOM 528 C C . SER A 1 67 ? -9.183 3.082 -0.965 1.00 92.00 67 SER A C 1
ATOM 530 O O . SER A 1 67 ? -8.770 2.025 -0.497 1.00 92.00 67 SER A O 1
ATOM 532 N N . GLY A 1 68 ? -8.706 4.249 -0.532 1.00 92.50 68 GLY A N 1
ATOM 533 C CA . GLY A 1 68 ? -7.740 4.356 0.568 1.00 92.50 68 GLY A CA 1
ATOM 534 C C . GLY A 1 68 ? -6.284 4.531 0.132 1.00 92.50 68 GLY A C 1
ATOM 535 O O . GLY A 1 68 ? -5.932 4.534 -1.053 1.00 92.50 68 GLY A O 1
ATOM 536 N N . GLY A 1 69 ? -5.417 4.745 1.120 1.00 92.94 69 GLY A N 1
ATOM 537 C CA . GLY A 1 69 ? -4.000 5.025 0.903 1.00 92.94 69 GLY A CA 1
ATOM 538 C C . GLY A 1 69 ? -3.238 3.801 0.400 1.00 92.94 69 GLY A C 1
ATOM 539 O O . GLY A 1 69 ? -2.370 3.932 -0.467 1.00 92.94 69 GLY A O 1
ATOM 540 N N . ALA A 1 70 ? -3.600 2.613 0.888 1.00 94.19 70 ALA A N 1
ATOM 541 C CA . ALA A 1 70 ? -2.968 1.365 0.473 1.00 94.19 70 ALA A CA 1
ATOM 542 C C . ALA A 1 70 ? -3.237 1.037 -1.010 1.00 94.19 70 ALA A C 1
ATOM 544 O O . ALA A 1 70 ? -2.310 0.670 -1.735 1.00 94.19 70 ALA A O 1
ATOM 545 N N . ILE A 1 71 ? -4.470 1.243 -1.496 1.00 95.38 71 ILE A N 1
ATOM 546 C CA . ILE A 1 71 ? -4.823 1.030 -2.912 1.00 95.38 71 ILE A CA 1
ATOM 547 C C . ILE A 1 71 ? -4.090 2.019 -3.818 1.00 95.38 71 ILE A C 1
ATOM 549 O O . ILE A 1 71 ? -3.444 1.602 -4.779 1.00 95.38 71 ILE A O 1
ATOM 553 N N . ARG A 1 72 ? -4.067 3.309 -3.462 1.00 93.94 72 ARG A N 1
ATOM 554 C CA . ARG A 1 72 ? -3.310 4.324 -4.218 1.00 93.94 72 ARG A CA 1
ATOM 555 C C . ARG A 1 72 ? -1.829 3.962 -4.342 1.00 93.94 72 ARG A C 1
ATOM 557 O O . ARG A 1 72 ? -1.219 4.167 -5.390 1.00 93.94 72 ARG A O 1
ATOM 564 N N . LYS A 1 73 ? -1.235 3.402 -3.281 1.00 93.62 73 LYS A N 1
ATOM 565 C CA . LYS A 1 73 ? 0.163 2.950 -3.291 1.00 93.62 73 LYS A CA 1
ATOM 566 C C . LYS A 1 73 ? 0.375 1.755 -4.223 1.00 93.62 73 LYS A C 1
ATOM 568 O O . LYS A 1 73 ? 1.356 1.749 -4.975 1.00 93.62 73 LYS A O 1
ATOM 573 N N . LYS A 1 74 ? -0.543 0.784 -4.208 1.00 92.69 74 LYS A N 1
ATOM 574 C CA . LYS A 1 74 ? -0.545 -0.362 -5.128 1.00 92.69 74 LYS A CA 1
ATOM 575 C C . LYS A 1 74 ? -0.599 0.108 -6.580 1.00 92.69 74 LYS A C 1
ATOM 577 O O . LYS A 1 74 ? 0.255 -0.277 -7.373 1.00 92.69 74 LYS A O 1
ATOM 582 N N . GLU A 1 75 ? -1.551 0.973 -6.912 1.00 93.50 75 GLU A N 1
ATOM 583 C CA . GLU A 1 75 ? -1.739 1.496 -8.269 1.00 93.50 75 GLU A CA 1
ATOM 584 C C . GLU A 1 75 ? -0.536 2.305 -8.751 1.00 93.50 75 GLU A C 1
ATOM 586 O O . GLU A 1 75 ? -0.062 2.099 -9.865 1.00 93.50 75 GLU A O 1
ATOM 591 N N . ALA A 1 76 ? 0.015 3.181 -7.904 1.00 91.94 76 ALA A N 1
ATOM 592 C CA . ALA A 1 76 ? 1.216 3.942 -8.238 1.00 91.94 76 ALA A CA 1
ATOM 593 C C . ALA A 1 76 ? 2.415 3.022 -8.522 1.00 91.94 76 ALA A C 1
ATOM 595 O O . ALA A 1 76 ? 3.191 3.273 -9.444 1.00 91.94 76 ALA A O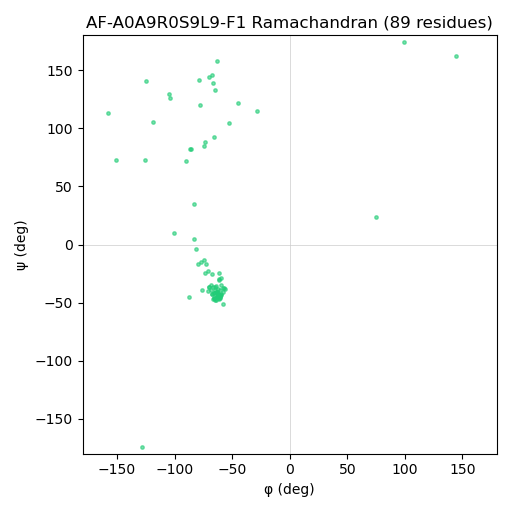 1
ATOM 596 N N . THR A 1 77 ? 2.552 1.941 -7.749 1.00 91.06 77 THR A N 1
ATOM 597 C CA . THR A 1 77 ? 3.610 0.941 -7.949 1.00 91.06 77 THR A CA 1
ATOM 598 C C . THR A 1 77 ? 3.404 0.172 -9.252 1.00 91.06 77 THR A C 1
ATOM 600 O O . THR A 1 77 ? 4.362 -0.001 -10.002 1.00 91.06 77 THR A O 1
ATOM 603 N N . HIS A 1 78 ? 2.167 -0.225 -9.558 1.00 90.19 78 HIS A N 1
ATOM 604 C CA . HIS A 1 78 ? 1.833 -0.915 -10.803 1.00 90.19 78 HIS A CA 1
ATOM 605 C C . HIS A 1 78 ? 2.070 -0.029 -12.029 1.00 90.19 78 HIS A C 1
ATOM 607 O O . HIS A 1 78 ? 2.788 -0.424 -12.939 1.00 90.19 78 HIS A O 1
ATOM 613 N N . ARG A 1 79 ? 1.590 1.219 -12.002 1.00 90.25 79 ARG A N 1
ATOM 614 C CA . ARG A 1 79 ? 1.809 2.194 -13.078 1.00 90.25 79 ARG A CA 1
ATOM 615 C C . ARG A 1 79 ? 3.295 2.438 -13.328 1.00 90.25 79 ARG A C 1
ATOM 617 O O . ARG A 1 79 ? 3.735 2.544 -14.469 1.00 90.25 79 ARG A O 1
ATOM 624 N N . MET A 1 80 ? 4.089 2.523 -12.260 1.00 87.12 80 MET A N 1
ATOM 625 C CA . MET A 1 80 ? 5.537 2.671 -12.378 1.00 87.12 80 MET A CA 1
ATOM 626 C C . MET A 1 80 ? 6.200 1.411 -12.945 1.00 87.12 80 MET A C 1
ATOM 628 O O . MET A 1 80 ? 7.176 1.526 -13.686 1.00 87.12 80 MET A O 1
ATOM 632 N N . ALA A 1 81 ? 5.687 0.226 -12.616 1.00 87.44 81 ALA A N 1
ATOM 633 C CA . ALA A 1 81 ? 6.145 -1.020 -13.211 1.00 87.44 81 ALA A CA 1
ATOM 634 C C . ALA A 1 81 ? 5.827 -1.068 -14.715 1.00 87.44 81 ALA A C 1
ATOM 636 O O . ALA A 1 81 ? 6.714 -1.352 -15.514 1.00 87.44 81 ALA A O 1
ATOM 637 N N . GLU A 1 82 ? 4.610 -0.699 -15.115 1.00 85.12 82 GLU A N 1
ATOM 638 C CA . GLU A 1 82 ? 4.189 -0.635 -16.520 1.00 85.12 82 GLU A CA 1
ATOM 639 C C . GLU A 1 82 ? 5.030 0.359 -17.328 1.00 85.12 82 GLU A C 1
ATOM 641 O O . GLU A 1 82 ? 5.528 0.015 -18.399 1.00 85.12 82 GLU A O 1
ATOM 646 N N . ALA A 1 83 ? 5.278 1.553 -16.784 1.00 85.31 83 ALA A N 1
ATOM 647 C CA . ALA A 1 83 ? 6.104 2.571 -17.433 1.00 85.31 83 ALA A CA 1
ATOM 648 C C . ALA A 1 83 ? 7.555 2.112 -17.671 1.00 85.31 83 ALA A C 1
ATOM 650 O O . ALA A 1 83 ? 8.187 2.531 -18.637 1.00 85.31 83 ALA A O 1
ATOM 651 N N . ASN A 1 84 ? 8.086 1.237 -16.809 1.00 83.88 84 ASN A N 1
ATOM 652 C CA . ASN A 1 84 ? 9.444 0.701 -16.924 1.00 83.88 84 ASN A CA 1
ATOM 653 C C . ASN A 1 84 ? 9.487 -0.709 -17.533 1.00 83.88 84 ASN A C 1
ATOM 655 O O . ASN A 1 84 ? 10.549 -1.331 -17.545 1.00 83.88 84 ASN A O 1
ATOM 659 N N . LYS A 1 85 ? 8.371 -1.221 -18.070 1.00 77.25 85 LYS A N 1
ATOM 660 C CA . LYS A 1 85 ? 8.294 -2.567 -18.658 1.00 77.25 85 LYS A CA 1
ATOM 661 C C . LYS A 1 85 ? 9.298 -2.756 -19.798 1.00 77.25 85 LYS A C 1
ATOM 663 O O . LYS A 1 85 ? 9.938 -3.797 -19.879 1.00 77.25 85 LYS A O 1
ATOM 668 N N . ALA A 1 86 ? 9.518 -1.718 -20.609 1.00 70.81 86 ALA A N 1
ATOM 669 C CA . ALA A 1 86 ? 10.513 -1.730 -21.683 1.00 70.81 86 ALA A CA 1
ATOM 670 C C . ALA A 1 86 ? 11.951 -1.968 -21.175 1.00 70.81 86 ALA A C 1
ATOM 672 O O . ALA A 1 86 ? 12.760 -2.570 -21.874 1.00 70.81 86 ALA A O 1
ATOM 673 N N . LEU A 1 87 ? 12.265 -1.557 -19.939 1.00 65.75 87 LEU A N 1
ATOM 674 C CA . LEU A 1 87 ? 13.582 -1.763 -19.329 1.00 65.75 87 LEU A CA 1
ATOM 675 C C . LEU A 1 87 ? 13.809 -3.200 -18.838 1.00 65.75 87 LEU A C 1
ATOM 677 O O . LEU A 1 87 ? 14.952 -3.567 -18.582 1.00 65.75 87 LEU A O 1
ATOM 681 N N . ALA A 1 88 ? 12.754 -4.013 -18.719 1.00 64.38 88 ALA A N 1
ATOM 682 C CA . ALA A 1 88 ? 12.871 -5.417 -18.326 1.00 64.38 88 ALA A CA 1
ATOM 683 C C . ALA A 1 88 ? 13.502 -6.290 -19.422 1.00 64.38 88 ALA A C 1
ATOM 685 O O . ALA A 1 88 ? 14.073 -7.330 -19.112 1.00 64.38 88 ALA A O 1
ATOM 686 N N . HIS A 1 89 ? 13.431 -5.847 -20.682 1.00 65.69 89 HIS A N 1
ATOM 687 C CA . HIS A 1 89 ? 13.982 -6.563 -21.833 1.00 65.69 89 HIS A CA 1
ATOM 688 C C . HIS A 1 89 ? 15.498 -6.387 -22.010 1.00 65.69 89 HIS A C 1
ATOM 690 O O . HIS A 1 89 ? 16.113 -7.179 -22.710 1.00 65.69 89 HIS A O 1
ATOM 696 N N . PHE A 1 90 ? 16.117 -5.382 -21.381 1.00 61.12 90 PHE A N 1
ATOM 697 C CA . PHE A 1 90 ? 17.568 -5.136 -21.461 1.00 61.12 90 PHE A CA 1
ATOM 698 C C . PHE A 1 90 ? 18.373 -5.990 -20.466 1.00 61.12 90 PHE A C 1
ATOM 700 O O . PHE A 1 90 ? 19.346 -5.505 -19.881 1.00 61.12 90 PHE A O 1
ATOM 707 N N . ARG A 1 91 ? 17.929 -7.221 -20.214 1.00 59.75 91 ARG A N 1
ATOM 708 C CA . ARG A 1 91 ? 18.537 -8.138 -19.251 1.00 59.75 91 ARG A CA 1
ATOM 709 C C . ARG A 1 91 ? 19.259 -9.275 -19.951 1.00 59.75 91 ARG A C 1
ATOM 711 O O . ARG A 1 91 ? 18.707 -9.774 -20.952 1.00 59.75 91 ARG A O 1
#

Radius of gyration: 20.92 Å; Cα contacts (8 Å, |Δi|>4): 52; chains: 1; bounding box: 44×55×51 Å

Secondary structure (DSSP, 8-state):
-----------HHHHHTT----------HHHHHHHHHHHHHHHHHHS-SS-HHHHHHHHHHHHHTT-SHHHHHHHHHHHHHHHTGGGGG--

InterPro domains:
  IPR000235 Small ribosomal subunit protein uS7 [PIRSF002122] (19-91)
  IPR000235 Small ribosomal subunit protein uS7 [PTHR11205] (1-85)
  IPR023798 Small ribosomal subunit protein uS7 domain [PF00177] (20-85)
  IPR036823 Small ribosomal subunit protein uS7 domain superfamily [G3DSA:1.10.455.10] (18-91)
  IPR036823 Small ribosomal subunit protein uS7 domain superfamily [SSF47973] (1-91)

pLDDT: mean 79.9, std 18.73, range [38.66, 95.69]